Protein AF-A0A170W9S9-F1 (afdb_monomer_lite)

Sequence (131 aa):
QLGNRTVSFPEDDNKIVTGYLEPVNPWEYVDKNKDVVISNYTKSCRKHGAEPIKSVLDQLEELRLDDDGERASCLNLKGEELTRECCEALEEVLKRMQFERINLEDTTLDDEASVALFDMIEYYEAATHLN

Organism: Triatoma infestans (NCBI:txid30076)

Radius of gyration: 20.94 Å; chains: 1; bounding box: 37×29×68 Å

InterPro domains:
  IPR032675 Leucine-rich repeat domain superfamily [G3DSA:3.80.10.10] (37-131)
  IPR051279 Protein Phosphatase 1 Regulatory and Actin Interaction Protein [PTHR24112] (13-131)

Foldseek 3Di:
DDDDDDDDDDPDPCVVDVDDDDPDDLQQPFDLPLVQLLVQLCVLCVVLVHHDDVLQNVVSVPDDPPDRDDAAAEAECAQPAQDLSNLRSCLSVLQHGAYQEYECHNYDDDPNSVVSNVVSCVVSVRYNDYD

Structure (mmCIF, N/CA/C/O backbone):
data_AF-A0A170W9S9-F1
#
_entry.id   AF-A0A170W9S9-F1
#
loop_
_atom_site.group_PDB
_atom_site.id
_atom_site.type_symbol
_atom_site.label_atom_id
_atom_site.label_alt_id
_atom_site.label_comp_id
_atom_site.label_asym_id
_atom_site.label_entity_id
_atom_site.label_seq_id
_atom_site.pdbx_PDB_ins_code
_atom_site.Cartn_x
_atom_site.Cartn_y
_atom_site.Cartn_z
_atom_site.occupancy
_atom_site.B_iso_or_equiv
_atom_site.auth_seq_id
_atom_site.auth_comp_id
_atom_site.auth_asym_id
_atom_site.auth_atom_id
_atom_site.pdbx_PDB_model_num
ATOM 1 N N . GLN A 1 1 ? -8.455 -12.237 -54.363 1.00 43.34 1 GLN A N 1
ATOM 2 C CA . GLN A 1 1 ? -7.156 -12.917 -54.186 1.00 43.34 1 GLN A CA 1
ATOM 3 C C . GLN A 1 1 ? -6.507 -12.313 -52.950 1.00 43.34 1 GLN A C 1
ATOM 5 O O . GLN A 1 1 ? -6.226 -11.123 -52.959 1.00 43.34 1 GLN A O 1
ATOM 10 N N . LEU A 1 2 ? -6.402 -13.075 -51.859 1.00 52.50 2 LEU A N 1
ATOM 11 C CA . LEU A 1 2 ? -5.733 -12.640 -50.629 1.00 52.50 2 LEU A CA 1
ATOM 12 C C . LEU A 1 2 ? -4.228 -12.828 -50.841 1.00 52.50 2 LEU A C 1
ATOM 14 O O . LEU A 1 2 ? -3.773 -13.954 -51.019 1.00 52.50 2 LEU A O 1
ATOM 18 N N . GLY A 1 3 ? -3.478 -11.729 -50.924 1.00 51.34 3 GLY A N 1
ATOM 19 C CA . GLY A 1 3 ? -2.025 -11.780 -51.063 1.00 51.34 3 GLY A CA 1
ATOM 20 C C . GLY A 1 3 ? -1.397 -12.380 -49.807 1.00 51.34 3 GLY A C 1
ATOM 21 O O . GLY A 1 3 ? -1.576 -11.838 -48.716 1.00 51.34 3 GLY A O 1
ATOM 22 N N . ASN A 1 4 ? -0.671 -13.488 -49.966 1.00 63.28 4 ASN A N 1
ATOM 23 C CA . ASN A 1 4 ? 0.143 -14.072 -48.905 1.00 63.28 4 ASN A CA 1
ATOM 24 C C . ASN A 1 4 ? 1.228 -13.068 -48.505 1.00 63.28 4 ASN A C 1
ATOM 26 O O . ASN A 1 4 ? 2.161 -12.809 -49.263 1.00 63.28 4 ASN A O 1
ATOM 30 N N . ARG A 1 5 ? 1.085 -12.489 -47.312 1.00 63.16 5 ARG A N 1
ATOM 31 C CA . ARG A 1 5 ? 2.125 -11.684 -46.672 1.00 63.16 5 ARG A CA 1
ATOM 32 C C . ARG A 1 5 ? 3.014 -12.644 -45.896 1.00 63.16 5 ARG A C 1
ATOM 34 O O . ARG A 1 5 ? 2.606 -13.136 -44.849 1.00 63.16 5 ARG A O 1
ATOM 41 N N . THR A 1 6 ? 4.198 -12.924 -46.417 1.00 70.31 6 THR A N 1
ATOM 42 C CA . THR A 1 6 ? 5.211 -13.706 -45.704 1.00 70.31 6 THR A CA 1
ATOM 43 C C . THR A 1 6 ? 6.200 -12.748 -45.057 1.00 70.31 6 THR A C 1
ATOM 45 O O . THR A 1 6 ? 6.673 -11.813 -45.701 1.00 70.31 6 THR A O 1
ATOM 48 N N . VAL A 1 7 ? 6.484 -12.963 -43.776 1.00 61.97 7 VAL A N 1
ATOM 49 C CA . VAL A 1 7 ? 7.505 -12.223 -43.029 1.00 61.97 7 VAL A CA 1
ATOM 50 C C . VAL A 1 7 ? 8.795 -13.037 -43.083 1.00 61.97 7 VAL A C 1
ATOM 52 O O . VAL A 1 7 ? 8.769 -14.244 -42.846 1.00 61.97 7 VAL A O 1
ATOM 55 N N . SER A 1 8 ? 9.911 -12.393 -43.413 1.00 70.44 8 SER A N 1
ATOM 56 C CA . SER A 1 8 ? 11.244 -13.001 -43.408 1.00 70.44 8 SER A CA 1
ATOM 57 C C . SER A 1 8 ? 12.167 -12.127 -42.569 1.00 70.44 8 SER A C 1
ATOM 59 O O . SER A 1 8 ? 12.201 -10.912 -42.763 1.00 70.44 8 SER A O 1
ATOM 61 N N . PHE A 1 9 ? 12.871 -12.738 -41.620 1.00 70.75 9 PHE A N 1
ATOM 62 C CA . PHE A 1 9 ? 13.853 -12.047 -40.790 1.00 70.75 9 PHE A CA 1
ATOM 63 C C . PHE A 1 9 ? 15.202 -11.955 -41.524 1.00 70.75 9 PHE A C 1
ATOM 65 O O . PHE A 1 9 ? 15.500 -12.827 -42.345 1.00 70.75 9 PHE A O 1
ATOM 72 N N . PRO A 1 10 ? 16.008 -10.908 -41.273 1.00 72.31 10 PRO A N 1
ATOM 73 C CA . PRO A 1 10 ? 17.378 -10.823 -41.776 1.00 72.31 10 PRO A CA 1
ATOM 74 C C . PRO A 1 10 ? 18.225 -12.010 -41.294 1.00 72.31 10 PRO A C 1
ATOM 76 O O . PRO A 1 10 ? 18.059 -12.455 -40.168 1.00 72.31 10 PRO A O 1
ATOM 79 N N . GLU A 1 11 ? 19.171 -12.480 -42.110 1.00 69.12 11 GLU A N 1
ATOM 80 C CA . GLU A 1 11 ? 20.090 -13.584 -41.755 1.00 69.12 11 GLU A CA 1
ATOM 81 C C . GLU A 1 11 ? 21.150 -13.201 -40.701 1.00 69.12 11 GLU A C 1
ATOM 83 O O . GLU A 1 11 ? 21.892 -14.051 -40.221 1.00 69.12 11 GLU A O 1
ATOM 88 N N . ASP A 1 12 ? 21.256 -11.912 -40.378 1.00 66.88 12 ASP A N 1
ATOM 89 C CA . ASP A 1 12 ? 22.275 -11.344 -39.499 1.00 66.88 12 ASP A CA 1
ATOM 90 C C . ASP A 1 12 ? 21.607 -10.849 -38.213 1.00 66.88 12 ASP A C 1
ATOM 92 O O . ASP A 1 12 ? 20.973 -9.789 -38.206 1.00 66.88 12 ASP A O 1
ATOM 96 N N . ASP A 1 13 ? 21.743 -11.626 -37.136 1.00 63.44 13 ASP A N 1
ATOM 97 C CA . ASP A 1 13 ? 21.139 -11.357 -35.824 1.00 63.44 13 ASP A CA 1
ATOM 98 C C . ASP A 1 13 ? 21.515 -9.968 -35.273 1.00 63.44 13 ASP A C 1
ATOM 100 O O . ASP A 1 13 ? 20.711 -9.320 -34.597 1.00 63.44 13 ASP A O 1
ATOM 104 N N . ASN A 1 14 ? 22.684 -9.432 -35.650 1.00 64.31 14 ASN A N 1
ATOM 105 C CA . ASN A 1 14 ? 23.128 -8.090 -35.255 1.00 64.31 14 ASN A CA 1
ATOM 106 C C . ASN A 1 14 ? 22.336 -6.952 -35.929 1.00 64.31 14 ASN A C 1
ATOM 108 O O . ASN A 1 14 ? 22.479 -5.791 -35.548 1.00 64.31 14 ASN A O 1
ATOM 112 N N . LYS A 1 15 ? 21.502 -7.253 -36.935 1.00 61.50 15 LYS A N 1
ATOM 113 C CA . LYS A 1 15 ? 20.597 -6.288 -37.590 1.00 61.50 15 LYS A CA 1
ATOM 114 C C . LYS A 1 15 ? 19.182 -6.307 -37.016 1.00 61.50 15 LYS A C 1
ATOM 116 O O . LYS A 1 15 ? 18.355 -5.507 -37.449 1.00 61.50 15 LYS A O 1
ATOM 121 N N . ILE A 1 16 ? 18.892 -7.219 -36.087 1.00 66.88 16 ILE A N 1
ATOM 122 C CA . ILE A 1 16 ? 17.543 -7.434 -35.551 1.00 66.88 16 ILE A CA 1
ATOM 123 C C . ILE A 1 16 ? 17.319 -6.623 -34.267 1.00 66.88 16 ILE A C 1
ATOM 125 O O . ILE A 1 16 ? 16.210 -6.143 -34.041 1.00 66.88 16 ILE A O 1
ATOM 129 N N . VAL A 1 17 ? 18.362 -6.390 -33.463 1.00 62.19 17 VAL A N 1
ATOM 130 C CA . VAL A 1 17 ? 18.276 -5.607 -32.219 1.00 62.19 17 VAL A CA 1
ATOM 131 C C . VAL A 1 17 ? 19.467 -4.652 -32.131 1.00 62.19 17 VAL A C 1
ATOM 133 O O . VAL A 1 17 ? 20.576 -5.053 -31.800 1.00 62.19 17 VAL A O 1
ATOM 136 N N . THR A 1 18 ? 19.248 -3.369 -32.427 1.00 65.69 18 THR A N 1
ATOM 137 C CA . THR A 1 18 ? 20.306 -2.336 -32.421 1.00 65.69 18 THR A CA 1
ATOM 138 C C . THR A 1 18 ? 20.575 -1.735 -31.036 1.00 65.69 18 THR A C 1
ATOM 140 O O . THR A 1 18 ? 21.317 -0.763 -30.922 1.00 65.69 18 THR A O 1
ATOM 143 N N . GLY A 1 19 ? 19.960 -2.280 -29.986 1.00 63.53 19 GLY A N 1
ATOM 144 C CA . GLY A 1 19 ? 20.154 -1.854 -28.605 1.00 63.53 19 GLY A CA 1
ATOM 145 C C . GLY A 1 19 ? 19.064 -2.395 -27.684 1.00 63.53 19 GLY A C 1
ATOM 146 O O . GLY A 1 19 ? 17.894 -2.447 -28.059 1.00 63.53 19 GLY A O 1
ATOM 147 N N . TYR A 1 20 ? 19.463 -2.790 -26.480 1.00 63.59 20 TYR A N 1
ATOM 148 C CA . TYR A 1 20 ? 18.569 -3.016 -25.352 1.00 63.59 20 TYR A CA 1
ATOM 149 C C . TYR A 1 20 ? 18.633 -1.756 -24.486 1.00 63.59 20 TYR A C 1
ATOM 151 O O . TYR A 1 20 ? 19.725 -1.336 -24.104 1.00 63.59 20 TYR A O 1
ATOM 159 N N . LEU A 1 21 ? 17.492 -1.116 -24.240 1.00 64.38 21 LEU A N 1
ATOM 160 C CA . LEU A 1 21 ? 17.401 -0.059 -23.238 1.00 64.38 21 LEU A CA 1
ATOM 161 C C . LEU A 1 21 ? 17.042 -0.736 -21.921 1.00 64.38 21 LEU A C 1
ATOM 163 O O . LEU A 1 21 ? 16.042 -1.453 -21.865 1.00 64.38 21 LEU A O 1
ATOM 167 N N . GLU A 1 22 ? 17.851 -0.529 -20.883 1.00 67.75 22 GLU A N 1
ATOM 168 C CA . GLU A 1 22 ? 17.434 -0.938 -19.546 1.00 67.75 22 GLU A CA 1
ATOM 169 C C . GLU A 1 22 ? 16.146 -0.190 -19.169 1.00 67.75 22 GLU A C 1
ATOM 171 O O . GLU A 1 22 ? 16.019 1.005 -19.475 1.00 67.75 22 GLU A O 1
ATOM 176 N N . PRO A 1 23 ? 15.164 -0.876 -18.555 1.00 65.62 23 PRO A N 1
ATOM 177 C CA . PRO A 1 23 ? 13.983 -0.206 -18.046 1.00 65.62 23 PRO A CA 1
ATOM 178 C C . PRO A 1 23 ? 14.409 0.847 -17.024 1.00 65.62 23 PRO A C 1
ATOM 180 O O . PRO A 1 23 ? 15.200 0.566 -16.126 1.00 65.62 23 PRO A O 1
ATOM 183 N N . VAL A 1 24 ? 13.872 2.059 -17.159 1.00 67.56 24 VAL A N 1
ATOM 184 C CA . VAL A 1 24 ? 14.063 3.115 -16.160 1.00 67.56 24 VAL A CA 1
ATOM 185 C C . VAL A 1 24 ? 13.518 2.607 -14.831 1.00 67.56 24 VAL A C 1
ATOM 187 O O . VAL A 1 24 ? 12.373 2.157 -14.786 1.00 67.56 24 VAL A O 1
ATOM 190 N N . ASN A 1 25 ? 14.314 2.690 -13.763 1.00 71.12 25 ASN A N 1
ATOM 191 C CA . ASN A 1 25 ? 13.852 2.358 -12.423 1.00 71.12 25 ASN A CA 1
ATOM 192 C C . ASN A 1 25 ? 12.814 3.410 -11.976 1.00 71.12 25 ASN A C 1
ATOM 194 O O . ASN A 1 25 ? 13.188 4.567 -11.762 1.00 71.12 25 ASN A O 1
ATOM 198 N N . PRO A 1 26 ? 11.527 3.048 -11.796 1.00 72.06 26 PRO A N 1
ATOM 199 C CA . PRO A 1 26 ? 10.490 4.007 -11.408 1.00 72.06 26 PRO A CA 1
ATOM 200 C C . PRO A 1 26 ? 10.752 4.683 -10.052 1.00 72.06 26 PRO A C 1
ATOM 202 O O . PRO A 1 26 ? 10.183 5.735 -9.774 1.00 72.06 26 PRO A O 1
ATOM 205 N N . TRP A 1 27 ? 11.623 4.092 -9.227 1.00 78.69 27 TRP A N 1
ATOM 206 C CA . TRP A 1 27 ? 11.913 4.491 -7.849 1.00 78.69 27 TRP A CA 1
ATOM 207 C C . TRP A 1 27 ? 13.118 5.418 -7.7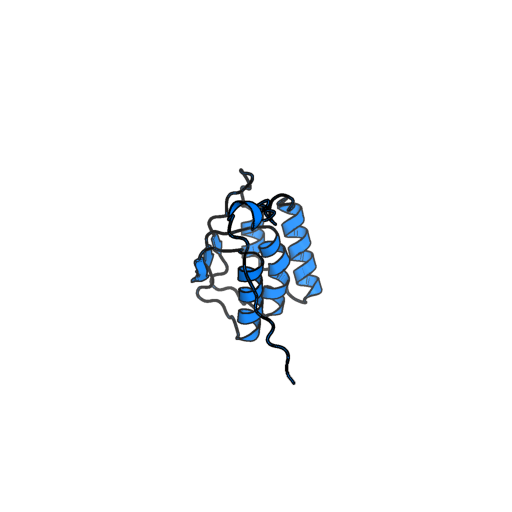03 1.00 78.69 27 TRP A C 1
ATOM 209 O O . TRP A 1 27 ? 13.333 5.954 -6.620 1.00 78.69 27 TRP A O 1
ATOM 219 N N . GLU A 1 28 ? 13.894 5.618 -8.771 1.00 71.50 28 GLU A N 1
ATOM 220 C CA . GLU A 1 28 ? 15.162 6.361 -8.734 1.00 71.50 28 GLU A CA 1
ATOM 221 C C . GLU A 1 28 ? 14.976 7.837 -8.341 1.00 71.50 28 GLU A C 1
ATOM 223 O O . GLU A 1 28 ? 15.822 8.421 -7.674 1.00 71.50 28 GLU A O 1
ATOM 228 N N . TYR A 1 29 ? 13.839 8.435 -8.708 1.00 72.75 29 TYR A N 1
ATOM 229 C CA . TYR A 1 29 ? 13.552 9.860 -8.481 1.00 72.75 29 TYR A CA 1
ATOM 230 C C . TYR A 1 29 ? 12.401 10.099 -7.500 1.00 72.75 29 TYR A C 1
ATOM 232 O O . TYR A 1 29 ? 11.848 11.199 -7.425 1.00 72.75 29 TYR A O 1
ATOM 240 N N . VAL A 1 30 ? 11.997 9.059 -6.776 1.00 80.75 30 VAL A N 1
ATOM 241 C CA . VAL A 1 30 ? 10.894 9.128 -5.825 1.00 80.75 30 VAL A CA 1
ATOM 242 C C . VAL A 1 30 ? 11.367 9.809 -4.543 1.00 80.75 30 VAL A C 1
ATOM 244 O O . VAL A 1 30 ? 12.318 9.367 -3.905 1.00 80.75 30 VAL A O 1
ATOM 247 N N . ASP A 1 31 ? 10.679 10.879 -4.142 1.00 79.06 31 ASP A N 1
ATOM 248 C CA . ASP A 1 31 ? 10.931 11.539 -2.860 1.00 79.06 31 ASP A CA 1
ATOM 249 C C . ASP A 1 31 ? 10.482 10.631 -1.707 1.00 79.06 31 ASP A C 1
ATOM 251 O O . ASP A 1 31 ? 9.289 10.517 -1.407 1.00 79.06 31 ASP A O 1
ATOM 255 N N . LYS A 1 32 ? 11.457 9.970 -1.079 1.00 79.06 32 LYS A N 1
ATOM 256 C CA . LYS A 1 32 ? 11.258 9.092 0.079 1.00 79.06 32 LYS A CA 1
ATOM 257 C C . LYS A 1 32 ? 11.193 9.866 1.398 1.00 79.06 32 LYS A C 1
ATOM 259 O O . LYS A 1 32 ? 11.099 9.241 2.444 1.00 79.06 32 LYS A O 1
ATOM 264 N N . ASN A 1 33 ? 11.241 11.202 1.407 1.00 86.75 33 ASN A N 1
ATOM 265 C CA . ASN A 1 33 ? 11.217 11.968 2.651 1.00 86.75 33 ASN A CA 1
ATOM 266 C C . ASN A 1 33 ? 9.979 11.617 3.497 1.00 86.75 33 ASN A C 1
ATOM 268 O O . ASN A 1 33 ? 8.840 11.873 3.097 1.00 86.75 33 ASN A O 1
ATOM 272 N N . LYS A 1 34 ? 10.208 11.061 4.693 1.00 88.44 34 LYS A N 1
ATOM 273 C CA . LYS A 1 34 ? 9.138 10.586 5.578 1.00 88.44 34 LYS A CA 1
ATOM 274 C C . LYS A 1 34 ? 8.106 11.660 5.915 1.00 88.44 34 LYS A C 1
ATOM 276 O O . LYS A 1 34 ? 6.918 11.360 5.924 1.00 88.44 34 LYS A O 1
ATOM 281 N N . ASP A 1 35 ? 8.516 12.916 6.093 1.00 91.38 35 ASP A N 1
ATOM 282 C CA . ASP A 1 35 ? 7.592 14.011 6.406 1.00 91.38 35 ASP A CA 1
ATOM 283 C C . ASP A 1 35 ? 6.652 14.286 5.223 1.00 91.38 35 ASP A C 1
ATOM 285 O O . ASP A 1 35 ? 5.465 14.577 5.396 1.00 91.38 35 ASP A O 1
ATOM 289 N N . VAL A 1 36 ? 7.170 14.145 3.998 1.00 91.44 36 VAL A N 1
ATOM 290 C CA . VAL A 1 36 ? 6.394 14.277 2.760 1.00 91.44 36 VAL A CA 1
ATOM 291 C C . VAL A 1 36 ? 5.439 13.096 2.604 1.00 91.44 36 VAL A C 1
ATOM 293 O O . VAL A 1 36 ? 4.257 13.313 2.322 1.00 91.44 36 VAL A O 1
ATOM 296 N N . VAL A 1 37 ? 5.909 11.866 2.836 1.00 93.19 37 VAL A N 1
ATOM 297 C CA . VAL A 1 37 ? 5.079 10.650 2.780 1.00 93.19 37 VAL A CA 1
ATOM 298 C C . VAL A 1 37 ? 3.943 10.725 3.803 1.00 93.19 37 VAL A C 1
ATOM 300 O O . VAL A 1 37 ? 2.781 10.587 3.424 1.00 93.19 37 VAL A O 1
ATOM 303 N N . ILE A 1 38 ? 4.241 11.051 5.065 1.00 95.94 38 ILE A N 1
ATOM 304 C CA . ILE A 1 38 ? 3.254 11.216 6.144 1.00 95.94 38 ILE A CA 1
ATOM 305 C C . ILE A 1 38 ? 2.240 12.313 5.796 1.00 95.94 38 ILE A C 1
ATOM 307 O O . ILE A 1 38 ? 1.026 12.118 5.930 1.00 95.94 38 ILE A O 1
ATOM 311 N N . SER A 1 39 ? 2.710 13.467 5.307 1.00 96.94 39 SER A N 1
ATOM 312 C CA . SER A 1 39 ? 1.839 14.581 4.914 1.00 96.94 39 SER A CA 1
ATOM 313 C C . SER A 1 39 ? 0.883 14.188 3.787 1.00 96.94 39 SER A C 1
ATOM 315 O O . SER A 1 39 ? -0.307 14.514 3.840 1.00 96.94 39 SER A O 1
ATOM 317 N N . ASN A 1 40 ? 1.385 13.480 2.773 1.00 96.75 40 ASN A N 1
ATOM 318 C CA . ASN A 1 40 ? 0.595 13.043 1.627 1.00 96.75 40 ASN A CA 1
ATOM 319 C C . ASN A 1 40 ? -0.391 11.941 2.011 1.00 96.75 40 ASN A C 1
ATOM 321 O O . ASN A 1 40 ? -1.568 12.072 1.685 1.00 96.75 40 ASN A O 1
ATOM 325 N N . TYR A 1 41 ? 0.038 10.940 2.782 1.00 98.00 41 TYR A N 1
ATOM 326 C CA . TYR A 1 41 ? -0.839 9.903 3.323 1.00 98.00 41 TYR A CA 1
ATOM 327 C C . TYR A 1 41 ? -1.994 10.511 4.131 1.00 98.00 41 TYR A C 1
ATOM 329 O O . TYR A 1 41 ? -3.161 10.255 3.843 1.00 98.00 41 TYR A O 1
ATOM 337 N N . THR A 1 42 ? -1.699 11.432 5.053 1.00 97.94 42 THR A N 1
ATOM 338 C CA . THR A 1 42 ? -2.721 12.115 5.870 1.00 97.94 42 THR A CA 1
ATOM 339 C C . THR A 1 42 ? -3.689 12.957 5.026 1.00 97.94 42 THR A C 1
ATOM 341 O O . THR A 1 42 ? -4.872 13.102 5.348 1.00 97.94 42 THR A O 1
ATOM 344 N N . LYS A 1 43 ? -3.211 13.580 3.941 1.00 98.12 43 LYS A N 1
ATOM 345 C CA . LYS A 1 43 ? -4.082 14.290 2.987 1.00 98.12 43 LYS A CA 1
ATOM 346 C C . LYS A 1 43 ? -4.930 13.316 2.172 1.00 98.12 43 LYS A C 1
ATOM 348 O O . LYS A 1 43 ? -6.097 13.619 1.938 1.00 98.12 43 LYS A O 1
ATOM 353 N N . SER A 1 44 ? -4.369 12.176 1.776 1.00 98.00 44 SER A N 1
ATOM 354 C CA . SER A 1 44 ? -5.077 11.139 1.026 1.00 98.00 44 SER A CA 1
ATOM 355 C C . SER A 1 44 ? -6.196 10.524 1.858 1.00 98.00 44 SER A C 1
ATOM 357 O O . SER A 1 44 ? -7.332 10.505 1.400 1.00 98.00 44 SER A O 1
ATOM 359 N N . CYS A 1 45 ? -5.939 10.187 3.126 1.00 98.06 45 CYS A N 1
ATOM 360 C CA . CYS A 1 45 ? -6.970 9.713 4.056 1.00 98.06 45 CYS A CA 1
ATOM 361 C C . CYS A 1 45 ? -8.179 10.663 4.063 1.00 98.06 45 CYS A C 1
ATOM 363 O O . CYS A 1 45 ? -9.294 10.274 3.721 1.00 98.06 45 CYS A O 1
ATOM 365 N N . ARG A 1 46 ? -7.934 11.963 4.282 1.00 97.56 46 ARG A N 1
ATOM 366 C CA . ARG A 1 46 ? -8.989 12.992 4.252 1.00 97.56 46 ARG A CA 1
ATOM 367 C C . ARG A 1 46 ? -9.696 13.111 2.902 1.00 97.56 46 ARG A C 1
ATOM 369 O O . ARG A 1 46 ? -10.901 13.335 2.874 1.00 97.56 46 ARG A O 1
ATOM 376 N N . LYS A 1 47 ? -8.965 12.990 1.792 1.00 98.12 47 LYS A N 1
ATOM 377 C CA . LYS A 1 47 ? -9.525 13.034 0.431 1.00 98.12 47 LYS A CA 1
ATOM 378 C C . LYS A 1 47 ? -10.470 11.856 0.173 1.00 98.12 47 LYS A C 1
ATOM 380 O O . LYS A 1 47 ? -11.483 12.048 -0.491 1.00 98.12 47 LYS A O 1
ATOM 385 N N . HIS A 1 48 ? -10.134 10.676 0.685 1.00 96.25 48 HIS A N 1
ATOM 386 C CA . HIS A 1 48 ? -10.909 9.450 0.511 1.00 96.25 48 HIS A CA 1
ATOM 387 C C . HIS A 1 48 ? -11.970 9.245 1.607 1.00 96.25 48 HIS A C 1
ATOM 389 O O . HIS A 1 48 ? -12.780 8.339 1.492 1.00 96.25 48 HIS A O 1
ATOM 395 N N . GLY A 1 49 ? -12.031 10.114 2.623 1.00 95.94 49 GLY A N 1
ATOM 396 C CA . GLY A 1 49 ? -13.002 10.001 3.717 1.00 95.94 49 GLY A CA 1
ATOM 397 C C . GLY A 1 49 ? -12.621 8.970 4.785 1.00 95.94 49 GLY A C 1
ATOM 398 O O . GLY A 1 49 ? -13.486 8.550 5.546 1.00 95.94 49 GLY A O 1
ATOM 399 N N . ALA A 1 50 ? -11.343 8.590 4.848 1.00 96.00 50 ALA A N 1
ATOM 400 C CA . ALA A 1 50 ? -10.775 7.708 5.860 1.00 96.00 50 ALA A CA 1
ATOM 401 C C . ALA A 1 50 ? -10.009 8.501 6.932 1.00 96.00 50 ALA A C 1
ATOM 403 O O . ALA A 1 50 ? -9.492 9.596 6.680 1.00 96.00 50 ALA A O 1
ATOM 404 N N . GLU A 1 51 ? -9.885 7.917 8.121 1.00 96.81 51 GLU A N 1
ATOM 405 C CA . GLU A 1 51 ? -8.965 8.400 9.152 1.00 96.81 51 GLU A CA 1
ATOM 406 C C . GLU A 1 51 ? -7.581 7.753 8.969 1.00 96.81 51 GLU A C 1
ATOM 408 O O . GLU A 1 51 ? -7.504 6.577 8.606 1.00 96.81 51 GLU A O 1
ATOM 413 N N . PRO A 1 52 ? -6.473 8.480 9.208 1.00 97.25 52 PRO A N 1
ATOM 414 C CA . PRO A 1 52 ? -5.140 7.892 9.153 1.00 97.25 52 PRO A CA 1
ATOM 415 C C . PRO A 1 52 ? -4.981 6.745 10.154 1.00 97.25 52 PRO A C 1
ATOM 417 O O . PRO A 1 52 ? -5.250 6.906 11.348 1.00 97.25 52 PRO A O 1
ATOM 420 N N . ILE A 1 53 ? -4.471 5.608 9.682 1.00 97.56 53 ILE A N 1
ATOM 421 C CA . ILE A 1 53 ? -4.180 4.459 10.536 1.00 97.56 53 ILE A CA 1
ATOM 422 C C . ILE A 1 53 ? -2.971 4.805 11.403 1.00 97.56 53 ILE A C 1
ATOM 424 O O . ILE A 1 53 ? -1.883 5.101 10.901 1.00 97.56 53 ILE A O 1
ATOM 428 N N . LYS A 1 54 ? -3.155 4.762 12.724 1.00 97.19 54 LYS A N 1
ATOM 429 C CA . LYS A 1 54 ? -2.111 5.164 13.670 1.00 97.19 54 LYS A CA 1
ATOM 430 C C . LYS A 1 54 ? -0.857 4.299 13.544 1.00 97.19 54 LYS A C 1
ATOM 432 O O . LYS A 1 54 ? 0.239 4.844 13.505 1.00 97.19 54 LYS A O 1
ATOM 437 N N . SER A 1 55 ? -1.014 2.980 13.435 1.00 96.81 55 SER A N 1
ATOM 438 C CA . SER A 1 55 ? 0.123 2.064 13.291 1.00 96.81 55 SER A CA 1
ATOM 439 C C . SER A 1 55 ? 0.944 2.354 12.035 1.00 96.81 55 SER A C 1
ATOM 441 O O . SER A 1 55 ? 2.162 2.199 12.061 1.00 96.81 55 SER A O 1
ATOM 443 N N . VAL A 1 56 ? 0.314 2.818 10.950 1.00 97.38 56 VAL A N 1
ATOM 444 C CA . VAL A 1 56 ? 1.017 3.257 9.739 1.00 97.38 56 VAL A CA 1
ATOM 445 C C . VAL A 1 56 ? 1.833 4.507 10.037 1.00 97.38 56 VAL A C 1
ATOM 447 O O . VAL A 1 56 ? 3.023 4.516 9.752 1.00 97.38 56 VAL A O 1
ATOM 450 N N . LEU A 1 57 ? 1.237 5.536 10.648 1.00 97.31 57 LEU A N 1
ATOM 451 C CA . LEU A 1 57 ? 1.953 6.767 11.005 1.00 97.31 57 LEU A CA 1
ATOM 452 C C . LEU A 1 57 ? 3.167 6.493 11.901 1.00 97.31 57 LEU A C 1
ATOM 454 O O . LEU A 1 57 ? 4.262 6.953 11.584 1.00 97.31 57 LEU A O 1
ATOM 458 N N . ASP A 1 58 ? 2.983 5.694 12.953 1.00 96.44 58 ASP A N 1
ATOM 459 C CA . ASP A 1 58 ? 4.050 5.328 13.889 1.00 96.44 58 ASP A CA 1
ATOM 460 C C . ASP A 1 58 ? 5.200 4.615 13.142 1.00 96.44 58 ASP A C 1
ATOM 462 O O . ASP A 1 58 ? 6.368 4.977 13.284 1.00 96.44 58 ASP A O 1
ATOM 466 N N . GLN A 1 59 ? 4.877 3.666 12.252 1.00 95.31 59 GLN A N 1
ATOM 467 C CA . GLN A 1 59 ? 5.875 2.985 11.420 1.00 95.31 59 GLN A CA 1
ATOM 468 C C . GLN A 1 59 ? 6.606 3.954 10.480 1.00 95.31 59 GLN A C 1
ATOM 470 O O . GLN A 1 59 ? 7.829 3.891 10.384 1.00 95.31 59 GLN A O 1
ATOM 475 N N . LEU A 1 60 ? 5.896 4.875 9.814 1.00 93.69 60 LEU A N 1
ATOM 476 C CA . LEU A 1 60 ? 6.503 5.874 8.922 1.00 93.69 60 LEU A CA 1
ATOM 477 C C . LEU A 1 60 ? 7.487 6.799 9.657 1.00 93.69 60 LEU A C 1
ATOM 479 O O . LEU A 1 60 ? 8.509 7.190 9.090 1.00 93.69 60 LEU A O 1
ATOM 483 N N . GLU A 1 61 ? 7.190 7.160 10.905 1.00 93.12 61 GLU A N 1
ATOM 484 C CA . GLU A 1 61 ? 8.060 8.008 11.724 1.00 93.12 61 GLU A CA 1
ATOM 485 C C . GLU A 1 61 ? 9.356 7.296 12.135 1.00 93.12 61 GLU A C 1
ATOM 487 O O . GLU A 1 61 ? 10.425 7.930 12.164 1.00 93.12 61 GLU A O 1
ATOM 492 N N . GLU A 1 62 ? 9.254 5.993 12.423 1.00 90.25 62 GLU A N 1
ATOM 493 C CA . GLU A 1 62 ? 10.345 5.115 12.858 1.00 90.25 62 GLU A CA 1
ATOM 494 C C . GLU A 1 62 ? 11.244 4.627 11.718 1.00 90.25 62 GLU A C 1
ATOM 496 O O . GLU A 1 62 ? 12.373 4.192 11.975 1.00 90.25 62 GLU A O 1
ATOM 501 N N . LEU A 1 63 ? 10.786 4.720 10.465 1.00 84.81 63 LEU A N 1
ATOM 502 C CA . LEU A 1 63 ? 11.571 4.291 9.317 1.00 84.81 63 LEU A CA 1
ATOM 503 C C . LEU A 1 63 ? 12.897 5.043 9.235 1.00 84.81 63 LEU A C 1
ATOM 505 O O . LEU A 1 63 ? 12.975 6.267 9.079 1.00 84.81 63 LEU A O 1
ATOM 509 N N . ARG A 1 64 ? 13.961 4.250 9.298 1.00 75.88 64 ARG A N 1
ATOM 510 C CA . ARG A 1 64 ? 15.317 4.667 8.986 1.00 75.88 64 ARG A CA 1
ATOM 511 C C . ARG A 1 64 ? 15.541 4.438 7.506 1.00 75.88 64 ARG A C 1
ATOM 513 O O . ARG A 1 64 ? 15.836 3.328 7.080 1.00 75.88 64 ARG A O 1
ATOM 520 N N . LEU A 1 65 ? 15.335 5.491 6.728 1.00 65.25 65 LEU A N 1
ATOM 521 C CA . LEU A 1 65 ? 15.632 5.510 5.300 1.00 65.25 65 LEU A CA 1
ATOM 522 C C . LEU A 1 65 ? 17.127 5.780 5.128 1.00 65.25 65 LEU A C 1
ATOM 524 O O . LEU A 1 65 ? 17.533 6.823 4.626 1.00 65.25 65 LEU A O 1
ATOM 528 N N . ASP A 1 66 ? 17.930 4.856 5.644 1.00 56.97 66 ASP A N 1
ATOM 529 C CA . ASP A 1 66 ? 19.384 4.948 5.662 1.00 56.97 66 ASP A CA 1
ATOM 530 C C . ASP A 1 66 ? 19.996 4.176 4.477 1.00 56.97 66 ASP A C 1
ATOM 532 O O . ASP A 1 66 ? 21.073 3.634 4.638 1.00 56.97 66 ASP A O 1
ATOM 536 N N . ASP A 1 67 ? 19.342 4.072 3.311 1.00 51.97 67 ASP A N 1
ATOM 537 C CA . ASP A 1 67 ? 20.059 3.868 2.038 1.00 51.97 67 ASP A CA 1
ATOM 538 C C . ASP A 1 67 ? 19.161 3.970 0.795 1.00 51.97 67 ASP A C 1
ATOM 540 O O . ASP 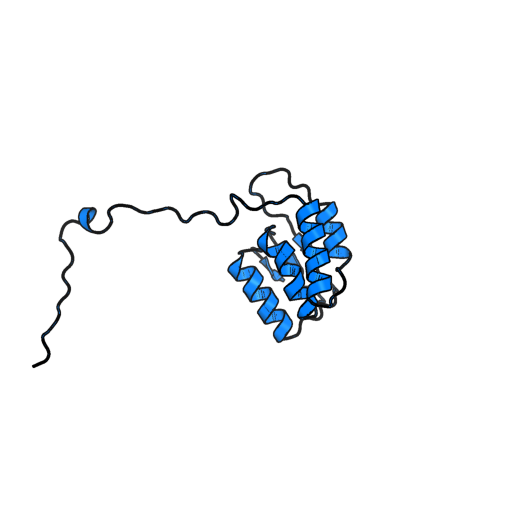A 1 67 ? 17.948 3.735 0.822 1.00 51.97 67 ASP A O 1
ATOM 544 N N . ASP A 1 68 ? 19.797 4.308 -0.325 1.00 58.22 68 ASP A N 1
ATOM 545 C CA . ASP A 1 68 ? 19.214 4.758 -1.598 1.00 58.22 68 ASP A CA 1
ATOM 546 C C . ASP A 1 68 ? 18.554 3.633 -2.435 1.00 58.22 68 ASP A C 1
ATOM 548 O O . ASP A 1 68 ? 18.548 3.653 -3.665 1.00 58.22 68 ASP A O 1
ATOM 552 N N . GLY A 1 69 ? 17.982 2.610 -1.788 1.00 61.59 69 GLY A N 1
ATOM 553 C CA . GLY A 1 69 ? 17.422 1.455 -2.503 1.00 61.59 69 GLY A CA 1
ATOM 554 C C . GLY A 1 69 ? 16.926 0.273 -1.672 1.00 61.59 69 GLY A C 1
ATOM 555 O O . GLY A 1 69 ? 16.409 -0.675 -2.259 1.00 61.59 69 GLY A O 1
ATOM 556 N N . GLU A 1 70 ? 17.051 0.293 -0.344 1.00 77.19 70 GLU A N 1
ATOM 557 C CA . GLU A 1 70 ? 16.619 -0.849 0.467 1.00 77.19 70 GLU A CA 1
ATOM 558 C C . GLU A 1 70 ? 15.115 -0.814 0.773 1.00 77.19 70 GLU A C 1
ATOM 560 O O . GLU A 1 70 ? 14.528 0.231 1.069 1.00 77.19 70 GLU A O 1
ATOM 565 N N . ARG A 1 71 ? 14.481 -1.989 0.680 1.00 88.44 71 ARG A N 1
ATOM 566 C CA . ARG A 1 71 ? 13.089 -2.198 1.083 1.00 88.44 71 ARG A CA 1
ATOM 567 C C . ARG A 1 71 ? 13.008 -2.164 2.608 1.00 88.44 71 ARG A C 1
ATOM 569 O O . ARG A 1 71 ? 13.796 -2.817 3.285 1.00 88.44 71 ARG A O 1
ATOM 576 N N . ALA A 1 72 ? 12.022 -1.464 3.156 1.00 90.25 72 ALA A N 1
ATOM 577 C CA . ALA A 1 72 ? 11.706 -1.564 4.575 1.00 90.25 72 ALA A CA 1
ATOM 578 C C . ALA A 1 72 ? 11.282 -3.002 4.921 1.00 90.25 72 ALA A C 1
ATOM 580 O O . ALA A 1 72 ? 10.591 -3.660 4.148 1.00 90.25 72 ALA A O 1
ATOM 581 N N . SER A 1 73 ? 11.665 -3.512 6.090 1.00 91.75 73 SER A N 1
ATOM 582 C CA . SER A 1 73 ? 11.459 -4.933 6.413 1.00 91.75 73 SER A CA 1
ATOM 583 C C . SER A 1 73 ? 9.984 -5.352 6.435 1.00 91.75 73 SER A C 1
ATOM 585 O O . SER A 1 73 ? 9.633 -6.442 5.982 1.00 91.75 73 SER A O 1
ATOM 587 N N . CYS A 1 74 ? 9.091 -4.507 6.954 1.00 94.31 74 CYS A N 1
ATOM 588 C CA . CYS A 1 74 ? 7.672 -4.828 7.044 1.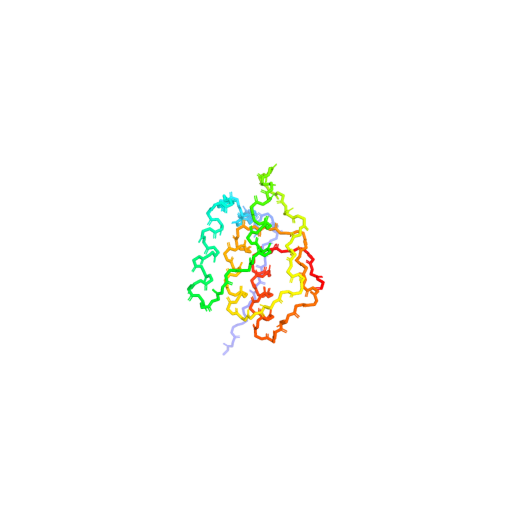00 94.31 74 CYS A CA 1
ATOM 589 C C . CYS A 1 74 ? 6.804 -3.570 7.143 1.00 94.31 74 CYS A C 1
ATOM 591 O O . CYS A 1 74 ? 7.123 -2.676 7.924 1.00 94.31 74 CYS A O 1
ATOM 593 N N . LEU A 1 75 ? 5.684 -3.542 6.419 1.00 96.94 75 LEU A N 1
ATOM 594 C CA . LEU A 1 75 ? 4.527 -2.713 6.761 1.00 96.94 75 LEU A CA 1
ATOM 595 C C . LEU A 1 75 ? 3.520 -3.590 7.500 1.00 96.94 75 LEU A C 1
ATOM 597 O O . LEU A 1 75 ? 2.882 -4.458 6.906 1.00 96.94 75 LEU A O 1
ATOM 601 N N . ASN A 1 76 ? 3.387 -3.388 8.804 1.00 97.44 76 ASN A N 1
ATOM 602 C CA . ASN A 1 76 ? 2.507 -4.183 9.639 1.00 97.44 76 ASN A CA 1
ATOM 603 C C . ASN A 1 76 ? 1.113 -3.554 9.731 1.00 97.44 76 ASN A C 1
ATOM 605 O O . ASN A 1 76 ? 0.959 -2.529 10.390 1.00 97.44 76 ASN A O 1
ATOM 609 N N . LEU A 1 77 ? 0.116 -4.181 9.102 1.00 97.81 77 LEU A N 1
ATOM 610 C CA . LEU A 1 77 ? -1.297 -3.785 9.166 1.00 97.81 77 LEU A CA 1
ATOM 611 C C . LEU A 1 77 ? -2.129 -4.789 9.971 1.00 97.81 77 LEU A C 1
ATOM 613 O O . LEU A 1 77 ? -3.353 -4.794 9.884 1.00 97.81 77 LEU A O 1
ATOM 617 N N . LYS A 1 78 ? -1.478 -5.665 10.743 1.00 97.62 78 LYS A N 1
ATOM 618 C CA . LYS A 1 78 ? -2.163 -6.735 11.461 1.00 97.62 78 LYS A CA 1
ATOM 619 C C . LYS A 1 78 ? -3.260 -6.199 12.380 1.00 97.62 78 LYS A C 1
ATOM 621 O O . LYS A 1 78 ? -2.980 -5.391 13.264 1.00 97.62 78 LYS A O 1
ATOM 626 N N . GLY A 1 79 ? -4.470 -6.734 12.232 1.00 97.12 79 GLY A N 1
ATOM 627 C CA . GLY A 1 79 ? -5.618 -6.363 13.061 1.00 97.12 79 GLY A CA 1
ATOM 628 C C . GLY A 1 79 ? -6.279 -5.031 12.697 1.00 97.12 79 GLY A C 1
ATOM 629 O O . GLY A 1 79 ? -7.183 -4.610 13.416 1.00 97.12 79 GLY A O 1
ATOM 630 N N . GLU A 1 80 ? -5.833 -4.354 11.635 1.00 97.00 80 GLU A N 1
ATOM 631 C CA . GLU A 1 80 ? -6.407 -3.074 11.215 1.00 97.00 80 GLU A CA 1
ATOM 632 C C . GLU A 1 80 ? -7.714 -3.264 10.429 1.00 97.00 80 GLU A C 1
ATOM 634 O O . GLU A 1 80 ? -7.875 -4.206 9.642 1.00 97.00 80 GLU A O 1
ATOM 639 N N . GLU A 1 81 ? -8.644 -2.322 10.608 1.00 94.62 81 GLU A N 1
ATOM 640 C CA . GLU A 1 81 ? -9.872 -2.253 9.814 1.00 94.62 81 GLU A CA 1
ATOM 641 C C . GLU A 1 81 ? -9.584 -1.593 8.455 1.00 94.62 81 GLU A C 1
ATOM 643 O O . GLU A 1 81 ? -9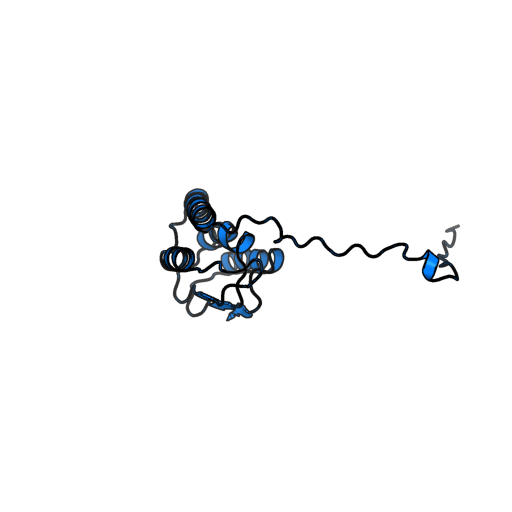.522 -0.367 8.322 1.00 94.62 81 GLU A O 1
ATOM 648 N N . LEU A 1 82 ? -9.370 -2.418 7.429 1.00 95.44 82 LEU A N 1
ATOM 649 C CA . LEU A 1 82 ? -8.984 -1.969 6.092 1.00 95.44 82 LEU A CA 1
ATOM 650 C C . LEU A 1 82 ? -10.207 -1.839 5.181 1.00 95.44 82 LEU A C 1
ATOM 652 O O . LEU A 1 82 ? -10.542 -2.758 4.436 1.00 95.44 82 LEU A O 1
ATOM 656 N N . THR A 1 83 ? -10.867 -0.678 5.229 1.00 95.81 83 THR A N 1
ATOM 657 C CA . THR A 1 83 ? -11.883 -0.328 4.225 1.00 95.81 83 THR A CA 1
ATOM 658 C C . THR A 1 83 ? -11.227 0.003 2.888 1.00 95.81 83 THR A C 1
ATOM 660 O O . THR A 1 83 ? -10.029 0.298 2.809 1.00 95.81 83 THR A O 1
ATOM 663 N N . ARG A 1 84 ? -12.025 0.034 1.819 1.00 95.81 84 ARG A N 1
ATOM 664 C CA . ARG A 1 84 ? -11.543 0.442 0.500 1.00 95.81 84 ARG A CA 1
ATOM 665 C C . ARG A 1 84 ? -10.906 1.837 0.524 1.00 95.81 84 ARG A C 1
ATOM 667 O O . ARG A 1 84 ? -9.851 2.036 -0.069 1.00 95.81 84 ARG A O 1
ATOM 674 N N . GLU A 1 85 ? -11.500 2.793 1.232 1.00 96.44 85 GLU A N 1
ATOM 675 C CA . GLU A 1 85 ? -10.975 4.156 1.373 1.00 96.44 85 GLU A CA 1
ATOM 676 C C . GLU A 1 85 ? -9.618 4.180 2.089 1.00 96.44 85 GLU A C 1
ATOM 678 O O . GLU A 1 85 ? -8.732 4.940 1.689 1.00 96.44 85 GLU A O 1
ATOM 683 N N . CYS A 1 86 ? -9.431 3.332 3.110 1.00 95.69 86 CYS A N 1
ATOM 684 C CA . CYS A 1 86 ? -8.138 3.147 3.771 1.00 95.69 86 CYS A CA 1
ATOM 685 C C . CYS A 1 86 ? -7.086 2.621 2.784 1.00 95.69 86 CYS A C 1
ATOM 687 O O . CYS A 1 86 ? -5.977 3.157 2.730 1.00 95.69 86 CYS A O 1
ATOM 689 N N . CYS A 1 87 ? -7.433 1.615 1.976 1.00 96.75 87 CYS A N 1
ATOM 690 C CA . CYS A 1 87 ? -6.544 1.061 0.957 1.00 96.75 87 CYS A CA 1
ATOM 691 C C . CYS A 1 87 ? -6.163 2.110 -0.096 1.00 96.75 87 CYS A C 1
ATOM 693 O O . CYS A 1 87 ? -4.979 2.305 -0.349 1.00 96.75 87 CYS A O 1
ATOM 695 N N . GLU A 1 88 ? -7.128 2.843 -0.653 1.00 96.62 88 GLU A N 1
ATOM 696 C CA . GLU A 1 88 ? -6.876 3.917 -1.631 1.00 96.62 88 GLU A CA 1
ATOM 697 C C . GLU A 1 88 ? -5.963 5.009 -1.037 1.00 96.62 88 GLU A C 1
ATOM 699 O O . GLU A 1 88 ? -5.073 5.541 -1.699 1.00 96.62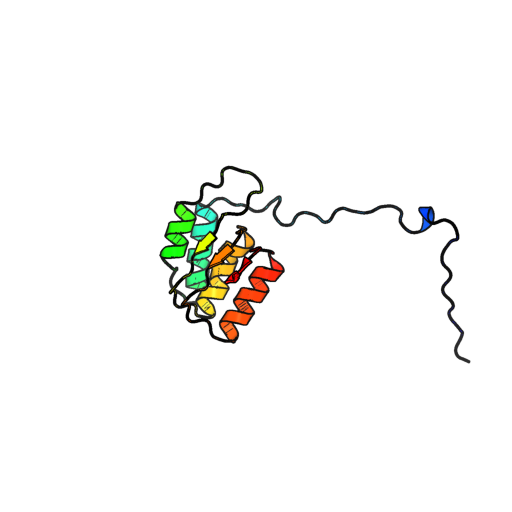 88 GLU A O 1
ATOM 704 N N . ALA A 1 89 ? -6.115 5.318 0.255 1.00 97.62 89 ALA A N 1
ATOM 705 C CA . ALA A 1 89 ? -5.224 6.253 0.931 1.00 97.62 89 ALA A CA 1
ATOM 706 C C . ALA A 1 89 ? -3.784 5.720 1.076 1.00 97.62 89 ALA A C 1
ATOM 708 O O . ALA A 1 89 ? -2.837 6.511 0.976 1.00 97.62 89 ALA A O 1
ATOM 709 N N . LEU A 1 90 ? -3.607 4.406 1.276 1.00 97.56 90 LEU A N 1
ATOM 710 C CA . LEU A 1 90 ? -2.296 3.747 1.363 1.00 97.56 90 LEU A CA 1
ATOM 711 C C . LEU A 1 90 ? -1.484 3.844 0.063 1.00 97.56 90 LEU A C 1
ATOM 713 O O . LEU A 1 90 ? -0.263 3.702 0.125 1.00 97.56 90 LEU A O 1
ATOM 717 N N . GLU A 1 91 ? -2.095 4.177 -1.081 1.00 96.56 91 GLU A N 1
ATOM 718 C CA . GLU A 1 91 ? -1.377 4.419 -2.341 1.00 96.56 91 GLU A CA 1
ATOM 719 C C . GLU A 1 91 ? -0.216 5.409 -2.158 1.00 96.56 91 GLU A C 1
ATOM 721 O O . GLU A 1 91 ? 0.875 5.203 -2.684 1.00 96.56 91 GLU A O 1
ATOM 726 N N . GLU A 1 92 ? -0.406 6.477 -1.370 1.00 95.50 92 GLU A N 1
ATOM 727 C CA . GLU A 1 92 ? 0.635 7.492 -1.157 1.00 95.50 92 GLU A CA 1
ATOM 728 C C . GLU A 1 92 ? 1.884 6.942 -0.453 1.00 95.50 92 GLU A C 1
ATOM 730 O O . GLU A 1 92 ? 2.976 7.485 -0.659 1.00 95.50 92 GLU A O 1
ATOM 735 N N . VAL A 1 93 ? 1.714 5.875 0.334 1.00 95.50 93 VAL A N 1
ATOM 736 C CA . VAL A 1 93 ? 2.789 5.121 0.983 1.00 95.50 93 VAL A CA 1
ATOM 737 C C . VAL A 1 93 ? 3.398 4.134 -0.012 1.00 95.50 93 VAL A C 1
ATOM 739 O O . VAL A 1 93 ? 4.602 4.185 -0.259 1.00 95.50 93 VAL A O 1
ATOM 742 N N . LEU A 1 94 ? 2.570 3.287 -0.632 1.00 95.25 94 LEU A N 1
ATOM 743 C CA . LEU A 1 94 ? 3.010 2.202 -1.518 1.00 95.25 94 LEU A CA 1
ATOM 744 C C . LEU A 1 94 ? 3.708 2.704 -2.785 1.00 95.25 94 LEU A C 1
ATOM 746 O O . LEU A 1 94 ? 4.611 2.043 -3.284 1.00 95.25 94 LEU A O 1
ATOM 750 N N . LYS A 1 95 ? 3.351 3.896 -3.277 1.00 92.19 95 LYS A N 1
ATOM 751 C CA . LYS A 1 95 ? 4.006 4.509 -4.441 1.00 92.19 95 LYS A CA 1
ATOM 752 C C . LYS A 1 95 ? 5.305 5.240 -4.130 1.00 92.19 95 LYS A C 1
ATOM 754 O O . LYS A 1 95 ? 5.918 5.794 -5.040 1.00 92.19 95 LYS A O 1
ATOM 759 N N . ARG A 1 96 ? 5.697 5.322 -2.852 1.00 90.56 96 ARG A N 1
ATOM 760 C CA . ARG A 1 96 ? 6.942 5.990 -2.429 1.00 90.56 96 ARG A CA 1
ATOM 761 C C . ARG A 1 96 ? 7.896 5.110 -1.654 1.00 90.56 96 ARG A C 1
ATOM 763 O O . ARG A 1 96 ? 9.089 5.397 -1.621 1.00 90.56 96 ARG A O 1
ATOM 770 N N . MET A 1 97 ? 7.381 4.053 -1.046 1.00 90.19 97 MET A N 1
ATOM 771 C CA . MET A 1 97 ? 8.161 3.163 -0.215 1.00 90.19 97 MET A CA 1
ATOM 772 C C . MET A 1 97 ? 7.889 1.720 -0.579 1.00 90.19 97 MET A C 1
ATOM 774 O O . MET A 1 97 ? 6.760 1.326 -0.855 1.00 90.19 97 MET A O 1
ATOM 778 N N . GLN A 1 98 ? 8.962 0.945 -0.547 1.00 91.50 98 GLN A N 1
ATOM 779 C CA . GLN A 1 98 ? 8.934 -0.474 -0.829 1.00 91.50 98 GLN A CA 1
ATOM 780 C C . GLN A 1 98 ? 9.199 -1.234 0.463 1.00 91.50 98 GLN A C 1
ATOM 782 O O . GLN A 1 98 ? 10.013 -0.815 1.287 1.00 91.50 98 GLN A O 1
ATOM 787 N N . PHE A 1 99 ? 8.533 -2.369 0.609 1.00 93.25 99 PHE A N 1
ATOM 788 C CA . PHE A 1 99 ? 8.618 -3.252 1.755 1.00 93.25 99 PHE A CA 1
ATOM 789 C C . PHE A 1 99 ? 9.0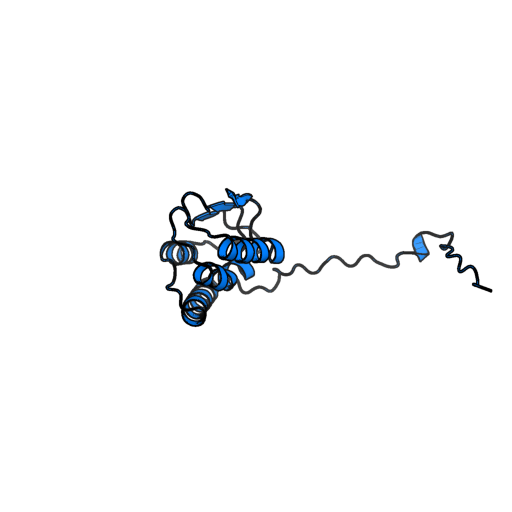57 -4.650 1.308 1.00 93.25 99 PHE A C 1
ATOM 791 O O . PHE A 1 99 ? 8.849 -5.048 0.160 1.00 93.25 99 PHE A O 1
ATOM 798 N N . GLU A 1 100 ? 9.690 -5.419 2.187 1.00 94.25 100 GLU A N 1
ATOM 799 C CA . GLU A 1 100 ? 9.886 -6.853 1.958 1.00 94.25 100 GLU A CA 1
ATOM 800 C C . GLU A 1 100 ? 8.569 -7.596 2.191 1.00 94.25 100 GLU A C 1
ATOM 802 O O . GLU A 1 100 ? 8.163 -8.431 1.384 1.00 94.25 100 GLU A O 1
ATOM 807 N N . ARG A 1 101 ? 7.860 -7.249 3.269 1.00 96.06 101 ARG A N 1
ATOM 808 C CA . ARG A 1 101 ? 6.576 -7.846 3.632 1.00 96.06 101 ARG A CA 1
ATOM 809 C C . ARG A 1 101 ? 5.524 -6.781 3.925 1.00 96.06 101 ARG A C 1
ATOM 811 O O . ARG A 1 101 ? 5.824 -5.776 4.560 1.00 96.06 101 ARG A O 1
ATOM 818 N N . ILE A 1 102 ? 4.281 -7.038 3.537 1.00 97.81 102 ILE A N 1
ATOM 819 C CA . ILE A 1 102 ? 3.115 -6.360 4.117 1.00 97.81 102 ILE A CA 1
ATOM 820 C C . ILE A 1 102 ? 2.360 -7.400 4.938 1.00 97.81 102 ILE A C 1
ATOM 822 O O . ILE A 1 102 ? 2.040 -8.465 4.413 1.00 97.81 102 ILE A O 1
ATOM 826 N N . ASN A 1 103 ? 2.143 -7.117 6.225 1.00 97.75 103 ASN A N 1
ATOM 827 C CA . ASN A 1 103 ? 1.444 -8.026 7.127 1.00 97.75 103 ASN A CA 1
ATOM 828 C C . ASN A 1 103 ? -0.058 -7.739 7.139 1.00 97.75 103 ASN A C 1
ATOM 830 O O . ASN A 1 103 ? -0.446 -6.695 7.667 1.00 97.75 103 ASN A O 1
ATOM 834 N N . LEU A 1 104 ? -0.872 -8.648 6.597 1.00 97.38 104 LEU A N 1
ATOM 835 C CA . LEU A 1 104 ? -2.331 -8.492 6.493 1.00 97.38 104 LEU A CA 1
ATOM 836 C C . LEU A 1 104 ? -3.107 -9.440 7.422 1.00 97.38 104 LEU A C 1
ATOM 838 O O . LEU A 1 104 ? -4.335 -9.517 7.341 1.00 97.38 104 LEU A O 1
ATOM 842 N N . GLU A 1 105 ? -2.415 -10.128 8.337 1.00 96.88 105 GLU A N 1
ATOM 843 C CA . GLU A 1 105 ? -3.047 -11.014 9.318 1.00 96.88 105 GLU A CA 1
ATOM 844 C C . GLU A 1 105 ? -4.151 -10.302 10.108 1.00 96.88 105 GLU A C 1
ATOM 846 O O . GLU A 1 105 ? -3.985 -9.174 10.566 1.00 96.88 105 GLU A O 1
ATOM 851 N N . ASP A 1 106 ? -5.269 -10.989 10.329 1.00 96.19 106 ASP A N 1
ATOM 852 C CA . ASP A 1 106 ? -6.392 -10.494 11.134 1.00 96.19 106 ASP A CA 1
ATOM 853 C C . ASP A 1 106 ? -6.969 -9.130 10.666 1.00 96.19 106 ASP A C 1
ATOM 855 O O . ASP A 1 106 ? -7.618 -8.443 11.451 1.00 96.19 106 ASP A O 1
ATOM 859 N N . THR A 1 107 ? -6.755 -8.726 9.406 1.00 96.31 107 THR A N 1
ATOM 860 C CA . THR A 1 107 ? -7.370 -7.520 8.812 1.00 96.31 107 THR A CA 1
ATOM 861 C C . THR A 1 107 ? -8.798 -7.768 8.325 1.00 96.31 107 THR A C 1
ATOM 863 O O . THR A 1 107 ? -9.203 -8.903 8.071 1.00 96.31 107 THR A O 1
ATOM 866 N N . THR A 1 108 ? -9.579 -6.697 8.160 1.00 93.12 108 THR A N 1
ATOM 867 C CA . THR A 1 108 ? -10.979 -6.774 7.693 1.00 93.12 108 THR A CA 1
ATOM 868 C C . THR A 1 108 ? -11.153 -6.487 6.195 1.00 93.12 108 THR A C 1
ATOM 870 O O . THR A 1 108 ? -12.056 -5.742 5.817 1.00 93.12 108 THR A O 1
ATOM 873 N N . LEU A 1 109 ? -10.296 -7.039 5.335 1.00 94.75 109 LEU A N 1
ATOM 874 C CA . LEU A 1 109 ? -10.385 -6.802 3.890 1.00 94.75 109 LEU A CA 1
ATOM 875 C C . LEU A 1 109 ? -11.639 -7.454 3.281 1.00 94.75 109 LEU A C 1
ATOM 877 O O . LEU A 1 109 ? -11.846 -8.662 3.406 1.00 94.75 109 LEU A O 1
ATOM 881 N N . ASP A 1 110 ? -12.452 -6.653 2.594 1.00 93.88 110 ASP A N 1
ATOM 882 C CA . ASP A 1 110 ? -13.495 -7.145 1.691 1.00 93.88 110 ASP A CA 1
ATOM 883 C C . ASP A 1 110 ? -12.960 -7.306 0.256 1.00 93.88 110 ASP A C 1
ATOM 885 O O . ASP A 1 110 ? -11.800 -6.990 -0.034 1.00 93.88 110 ASP A O 1
ATOM 889 N N . ASP A 1 111 ? -13.786 -7.832 -0.652 1.00 95.94 111 ASP A N 1
ATOM 890 C CA . ASP A 1 111 ? -13.383 -8.097 -2.038 1.00 95.94 111 ASP A CA 1
ATOM 891 C C . ASP A 1 111 ? -12.935 -6.815 -2.767 1.00 95.94 111 ASP A C 1
ATOM 893 O O . ASP A 1 111 ? -11.975 -6.842 -3.537 1.00 95.94 111 ASP A O 1
ATOM 897 N N . GLU A 1 112 ? -13.596 -5.679 -2.518 1.00 94.12 112 GLU A N 1
ATOM 898 C CA . GLU A 1 112 ? -13.291 -4.415 -3.197 1.00 94.12 112 GLU A CA 1
ATOM 899 C C . GLU A 1 112 ? -11.994 -3.787 -2.672 1.00 94.12 112 GLU A C 1
ATOM 901 O O . GLU A 1 112 ? -11.152 -3.348 -3.461 1.00 94.12 112 GLU A O 1
ATOM 906 N N . ALA A 1 113 ? -11.806 -3.774 -1.352 1.00 95.44 113 ALA A N 1
ATOM 907 C CA . ALA A 1 113 ? -10.586 -3.312 -0.702 1.00 95.44 113 ALA A CA 1
ATOM 908 C C . ALA A 1 113 ? -9.383 -4.186 -1.086 1.00 95.44 113 ALA A C 1
ATOM 910 O O . ALA A 1 113 ? -8.300 -3.660 -1.350 1.00 95.44 113 ALA A O 1
ATOM 911 N N . SER A 1 114 ? -9.586 -5.505 -1.186 1.00 95.69 114 SER A N 1
ATOM 912 C CA . SER A 1 114 ? -8.555 -6.460 -1.605 1.00 95.69 114 SER A CA 1
ATOM 913 C C . SER A 1 114 ? -8.072 -6.185 -3.025 1.00 95.69 114 SER A C 1
ATOM 915 O O . SER A 1 114 ? -6.867 -6.094 -3.250 1.00 95.69 114 SER A O 1
ATOM 917 N N . VAL A 1 115 ? -8.997 -6.014 -3.978 1.00 96.12 115 VAL A N 1
ATOM 918 C CA . VAL A 1 115 ? -8.648 -5.705 -5.374 1.00 96.12 115 VAL A CA 1
ATOM 919 C C . VAL A 1 115 ? -7.855 -4.406 -5.448 1.00 96.12 115 VAL A C 1
ATOM 921 O O . VAL A 1 115 ? -6.767 -4.396 -6.015 1.00 96.12 115 VAL A O 1
ATOM 924 N N . ALA A 1 116 ? -8.345 -3.338 -4.811 1.00 95.00 116 ALA A N 1
ATOM 925 C CA . ALA A 1 116 ? -7.646 -2.058 -4.815 1.00 95.00 116 ALA A CA 1
ATOM 926 C C . ALA A 1 116 ? -6.218 -2.201 -4.263 1.00 95.00 116 ALA A C 1
ATOM 928 O O . ALA A 1 116 ? -5.253 -1.799 -4.915 1.00 95.00 116 ALA A O 1
ATOM 929 N N . LEU A 1 117 ? -6.070 -2.803 -3.078 1.00 97.00 117 LEU A N 1
ATOM 930 C CA . LEU A 1 117 ? -4.779 -2.950 -2.414 1.00 97.00 117 LEU A CA 1
ATOM 931 C C . LEU A 1 117 ? -3.791 -3.787 -3.236 1.00 97.00 117 LEU A C 1
ATOM 933 O O . LEU A 1 117 ? -2.634 -3.390 -3.380 1.00 97.00 117 LEU A O 1
ATOM 937 N N . PHE A 1 118 ? -4.228 -4.925 -3.777 1.00 97.00 118 PHE A N 1
ATOM 938 C CA . PHE A 1 118 ? -3.351 -5.813 -4.539 1.00 97.00 118 PHE A CA 1
ATOM 939 C C . PHE A 1 118 ? -2.955 -5.224 -5.891 1.00 97.00 118 PHE A C 1
ATOM 941 O O . PHE A 1 118 ? -1.780 -5.322 -6.243 1.00 97.00 118 PHE A O 1
ATOM 948 N N . ASP A 1 119 ? -3.862 -4.522 -6.576 1.00 96.06 119 ASP A N 1
ATOM 949 C CA . ASP A 1 119 ? -3.537 -3.798 -7.809 1.00 96.06 119 ASP A CA 1
ATOM 950 C C . ASP A 1 119 ? -2.439 -2.751 -7.555 1.00 96.06 119 ASP A C 1
ATOM 952 O O . ASP A 1 119 ? -1.486 -2.637 -8.326 1.00 96.06 119 ASP A O 1
ATOM 956 N N . MET A 1 120 ? -2.521 -2.010 -6.443 1.00 96.19 120 MET A N 1
ATOM 957 C CA . MET A 1 120 ? -1.490 -1.035 -6.066 1.00 96.19 120 MET A CA 1
ATOM 958 C C . MET A 1 120 ? -0.159 -1.701 -5.708 1.00 96.19 120 MET A C 1
ATOM 960 O O . MET A 1 120 ? 0.897 -1.224 -6.123 1.00 96.19 120 MET A O 1
ATOM 964 N N . ILE A 1 121 ? -0.187 -2.799 -4.945 1.00 95.88 121 ILE A N 1
ATOM 965 C CA . ILE A 1 121 ? 1.030 -3.534 -4.574 1.00 95.88 121 ILE A CA 1
ATOM 966 C C . ILE A 1 121 ? 1.730 -4.085 -5.819 1.00 95.88 121 ILE A C 1
ATOM 968 O O . ILE A 1 121 ? 2.953 -3.983 -5.903 1.00 95.88 121 ILE A O 1
ATOM 972 N N . GLU A 1 122 ? 0.979 -4.632 -6.776 1.00 94.50 122 GLU A N 1
ATOM 973 C CA . GLU A 1 122 ? 1.519 -5.145 -8.036 1.00 94.50 122 GLU A CA 1
ATOM 974 C C . GLU A 1 122 ? 2.064 -4.009 -8.907 1.00 94.50 122 GLU A C 1
ATOM 976 O O . GLU A 1 122 ? 3.220 -4.056 -9.323 1.00 94.50 122 GLU A O 1
ATOM 981 N N . TYR A 1 123 ? 1.274 -2.953 -9.122 1.00 93.75 123 TYR A N 1
ATOM 982 C CA . TYR A 1 123 ? 1.650 -1.836 -9.990 1.00 93.75 123 TYR A CA 1
ATOM 983 C C . TYR A 1 123 ? 2.928 -1.123 -9.526 1.00 93.75 123 TYR A C 1
ATOM 985 O O . TYR A 1 123 ? 3.752 -0.717 -10.346 1.00 93.75 123 TYR A O 1
ATOM 993 N N . TYR A 1 124 ? 3.099 -0.973 -8.211 1.00 92.81 124 TYR A N 1
ATOM 994 C CA . TYR A 1 124 ? 4.275 -0.345 -7.611 1.00 92.81 124 TYR A CA 1
ATOM 995 C C . TYR A 1 124 ? 5.358 -1.352 -7.193 1.00 92.81 124 TYR A C 1
ATOM 997 O O . TYR A 1 124 ? 6.384 -0.961 -6.642 1.00 92.81 124 TYR A O 1
ATOM 1005 N N . GLU A 1 125 ? 5.163 -2.656 -7.391 1.00 92.94 125 GLU A N 1
ATOM 1006 C CA . GLU A 1 125 ? 6.047 -3.683 -6.817 1.00 92.94 125 GLU A CA 1
ATOM 1007 C C . GLU A 1 125 ? 6.346 -3.418 -5.321 1.00 92.94 125 GLU A C 1
ATOM 1009 O O . GLU A 1 125 ? 7.473 -3.584 -4.831 1.00 92.94 125 GLU A O 1
ATOM 1014 N N . ALA A 1 126 ? 5.339 -2.932 -4.587 1.00 93.81 126 ALA A N 1
ATOM 1015 C CA . ALA A 1 126 ? 5.526 -2.317 -3.276 1.00 93.81 126 ALA A CA 1
ATOM 1016 C C . ALA A 1 126 ? 5.950 -3.333 -2.208 1.00 93.81 126 ALA A C 1
ATOM 1018 O O . ALA A 1 126 ? 6.556 -2.948 -1.214 1.00 93.81 126 ALA A O 1
ATOM 1019 N N . ALA A 1 127 ? 5.694 -4.627 -2.417 1.00 95.50 127 ALA A N 1
ATOM 1020 C CA . ALA A 1 127 ? 6.080 -5.705 -1.511 1.00 95.50 127 ALA A CA 1
ATOM 1021 C C . ALA A 1 127 ? 6.570 -6.944 -2.264 1.00 95.50 127 ALA A C 1
ATOM 1023 O O . ALA A 1 127 ? 6.140 -7.191 -3.387 1.00 95.50 127 ALA A O 1
ATOM 1024 N N . THR A 1 128 ? 7.442 -7.743 -1.641 1.00 94.06 128 THR A N 1
ATOM 1025 C CA . THR A 1 128 ? 7.847 -9.052 -2.191 1.00 94.06 128 THR A CA 1
ATOM 1026 C C . THR A 1 128 ? 7.085 -10.219 -1.564 1.00 94.06 128 THR A C 1
ATOM 1028 O O . THR A 1 128 ? 7.025 -11.293 -2.157 1.00 94.06 128 THR A O 1
ATOM 1031 N N . HIS A 1 129 ? 6.483 -10.019 -0.386 1.00 95.31 129 HIS A N 1
ATOM 1032 C CA . HIS A 1 129 ? 5.712 -11.028 0.338 1.00 95.31 129 HIS A CA 1
ATOM 1033 C C . HIS A 1 129 ? 4.446 -10.434 0.971 1.00 95.31 129 HIS A C 1
ATOM 1035 O O . HIS A 1 129 ? 4.475 -9.334 1.524 1.00 95.31 129 HIS A O 1
ATOM 1041 N N . LEU A 1 130 ? 3.368 -11.221 0.962 1.00 93.12 130 LEU A N 1
ATOM 1042 C CA . LEU A 1 130 ? 2.100 -10.983 1.664 1.00 93.12 130 LEU A CA 1
ATOM 1043 C C . LEU A 1 130 ? 1.777 -12.224 2.521 1.00 93.12 130 LEU A C 1
ATOM 1045 O O . LEU A 1 130 ? 2.248 -13.317 2.188 1.00 93.12 130 LEU A O 1
ATOM 1049 N N . ASN A 1 131 ? 1.009 -12.077 3.604 1.00 85.00 131 ASN A N 1
ATOM 1050 C CA . ASN A 1 131 ? 0.523 -13.181 4.451 1.00 85.00 131 ASN A CA 1
ATOM 1051 C C . ASN A 1 131 ? -0.948 -13.016 4.840 1.00 85.00 131 ASN A C 1
ATOM 1053 O O . ASN A 1 131 ? -1.418 -11.861 4.919 1.00 85.00 131 ASN A O 1
#

Secondary structure (DSSP, 8-state):
----------S-GGGT-S-PPPPP-TTTT----HHHHHHHHHHHHHHHTPPPPHHHHHHHHH----STTPPEEEEE-TT----HHHHHHHHHHHTT--EEEEE-TT----HHHHHHHHHHHHHTT-EEEE-

pLDDT: mean 86.44, std 14.07, range [43.34, 98.12]